Protein AF-A0A7W0SVQ3-F1 (afdb_monomer_lite)

Foldseek 3Di:
DDDDDDDDDDCVPDDPVRVVVPPDDDDDDLVCVVPDPDQDVVNCCNVCVVVVVVVPDPDDDDDGHRDPDDDDD

Sequence (73 aa):
VLRDVEHVIDVSGQTEIELFEDQPFRWWTLEEIASSREIFAPHDLATVLPAVLAGRWSGPPDFVDVRGKNRSG

pLDDT: mean 80.0, std 13.9, range [36.66, 96.38]

Secondary structure (DSSP, 8-state):
-----------TT--HHHHHHTS------HHHHHH--S--SSTTHHHHHHHHHTT---SSPP---SSS-----

Radius of gyration: 19.74 Å; chains: 1; bounding box: 37×44×49 Å

Structure (mmCIF, N/CA/C/O backbone):
data_AF-A0A7W0SVQ3-F1
#
_entry.id   AF-A0A7W0SVQ3-F1
#
loop_
_atom_site.group_PDB
_atom_site.id
_atom_site.type_symbol
_atom_site.label_atom_id
_atom_site.label_alt_id
_atom_site.label_comp_id
_atom_site.label_asym_id
_atom_site.label_entity_id
_atom_site.label_seq_id
_atom_site.pdbx_PDB_ins_code
_atom_site.Cartn_x
_atom_site.Cartn_y
_atom_site.Cartn_z
_atom_site.occupancy
_atom_site.B_iso_or_equiv
_atom_site.auth_seq_id
_atom_site.auth_comp_id
_atom_site.auth_asym_id
_atom_site.auth_atom_id
_atom_site.pdbx_PDB_model_num
ATOM 1 N N . VAL A 1 1 ? -10.810 -30.059 27.981 1.00 64.31 1 VAL A N 1
ATOM 2 C CA . VAL A 1 1 ? -10.983 -28.923 27.044 1.00 64.31 1 VAL A CA 1
ATOM 3 C C . VAL A 1 1 ? -11.843 -27.901 27.756 1.00 64.31 1 VAL A C 1
ATOM 5 O O . VAL A 1 1 ? -12.975 -28.243 28.073 1.00 64.31 1 VAL A O 1
ATOM 8 N N . LEU A 1 2 ? -11.307 -26.722 28.079 1.00 58.59 2 LEU A N 1
ATOM 9 C CA . LEU A 1 2 ? -12.134 -25.591 28.506 1.00 58.59 2 LEU A CA 1
ATOM 10 C C . LEU A 1 2 ? -12.929 -25.144 27.278 1.00 58.59 2 LEU A C 1
ATOM 12 O O . LEU A 1 2 ? -12.342 -24.762 26.268 1.00 58.59 2 LEU A O 1
ATOM 16 N N . ARG A 1 3 ? -14.246 -25.323 27.331 1.00 69.12 3 ARG A N 1
ATOM 17 C CA . ARG A 1 3 ? -15.190 -24.727 26.385 1.00 69.12 3 ARG A CA 1
ATOM 18 C C . ARG A 1 3 ? -15.762 -23.485 27.075 1.00 69.12 3 ARG A C 1
ATOM 20 O O . ARG A 1 3 ? -15.816 -23.469 28.301 1.00 69.12 3 ARG A O 1
ATOM 27 N N . ASP A 1 4 ? -16.106 -22.469 26.290 1.00 75.44 4 ASP A N 1
ATOM 28 C CA . ASP A 1 4 ? -16.760 -21.229 26.743 1.00 75.44 4 ASP A CA 1
ATOM 29 C C . ASP A 1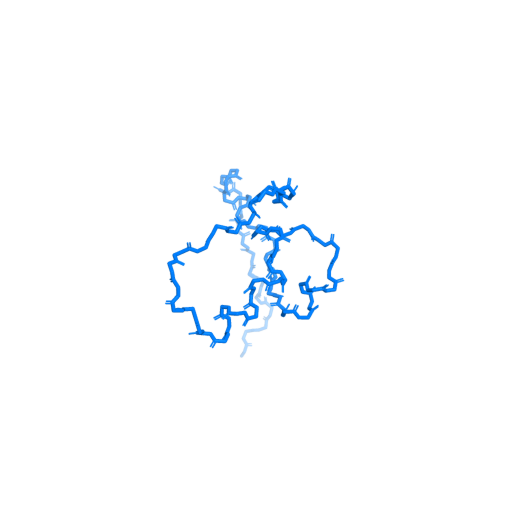 4 ? -15.851 -20.189 27.436 1.00 75.44 4 ASP A C 1
ATOM 31 O O . ASP A 1 4 ? -16.255 -19.526 28.386 1.00 75.44 4 ASP A O 1
ATOM 35 N N . VAL A 1 5 ? -14.617 -20.010 26.946 1.00 78.12 5 VAL A N 1
ATOM 36 C CA . VAL A 1 5 ? -13.779 -18.852 27.312 1.00 78.12 5 VAL A CA 1
ATOM 37 C C . VAL A 1 5 ? -13.937 -17.768 26.250 1.00 78.12 5 VAL A C 1
ATOM 39 O O . VAL A 1 5 ? -13.511 -17.949 25.110 1.00 78.12 5 VAL A O 1
ATOM 42 N N . GLU A 1 6 ? -14.536 -16.643 26.630 1.00 79.62 6 GLU A N 1
ATOM 43 C CA . GLU A 1 6 ? -14.593 -15.431 25.814 1.00 79.62 6 GLU A CA 1
ATOM 44 C C . GLU A 1 6 ? -13.355 -14.573 26.105 1.00 79.62 6 GLU A C 1
ATOM 46 O O . GLU A 1 6 ? -13.114 -14.172 27.245 1.00 79.62 6 GLU A O 1
ATOM 51 N N . HIS A 1 7 ? -12.533 -14.317 25.085 1.00 76.81 7 HIS A N 1
ATOM 52 C CA . HIS A 1 7 ? -11.395 -13.409 25.202 1.00 76.81 7 HIS A CA 1
ATOM 53 C C . HIS A 1 7 ? -11.860 -11.990 24.868 1.00 76.81 7 HIS A C 1
ATOM 55 O O . HIS A 1 7 ? -11.839 -11.576 23.711 1.00 76.81 7 HIS A O 1
ATOM 61 N N . VAL A 1 8 ? -12.321 -11.269 25.889 1.00 83.38 8 VAL A N 1
ATOM 62 C CA . VAL A 1 8 ? -12.689 -9.855 25.767 1.00 83.38 8 VAL A CA 1
ATOM 63 C C . VAL A 1 8 ? -11.426 -9.008 25.915 1.00 83.38 8 VAL A C 1
ATOM 65 O O . VAL A 1 8 ? -10.765 -9.061 26.952 1.00 83.38 8 VAL A O 1
ATOM 68 N N . ILE A 1 9 ? -11.085 -8.243 24.877 1.00 80.25 9 ILE A N 1
ATOM 69 C CA . ILE A 1 9 ? -9.948 -7.315 24.880 1.00 80.25 9 ILE A CA 1
ATOM 70 C C . ILE A 1 9 ? -10.462 -5.925 25.267 1.00 80.25 9 ILE A C 1
ATOM 72 O O . ILE A 1 9 ? -11.350 -5.386 24.609 1.00 80.25 9 ILE A O 1
ATOM 76 N N . ASP A 1 10 ? -9.909 -5.347 26.334 1.00 84.62 10 ASP A N 1
ATOM 77 C CA . ASP A 1 10 ? -10.179 -3.961 26.719 1.00 84.62 10 ASP A CA 1
ATOM 78 C C . ASP A 1 10 ? -9.342 -3.007 25.859 1.00 84.62 10 ASP A C 1
ATOM 80 O O . ASP A 1 10 ? -8.126 -2.909 26.013 1.00 84.62 10 ASP A O 1
ATOM 84 N N . VAL A 1 11 ? -10.010 -2.310 24.942 1.00 83.56 11 VAL A N 1
ATOM 85 C CA . VAL A 1 11 ? -9.397 -1.324 24.038 1.00 83.56 11 VAL A CA 1
ATOM 86 C C . VAL A 1 11 ? -9.581 0.117 24.525 1.00 83.56 11 VAL A C 1
ATOM 88 O O . VAL A 1 11 ? -9.167 1.053 23.849 1.00 83.56 11 VAL A O 1
ATOM 91 N N . SER A 1 12 ? -10.176 0.327 25.706 1.00 85.81 12 SER A N 1
ATOM 92 C CA . SER A 1 12 ? -10.503 1.670 26.216 1.00 85.81 12 SER A CA 1
ATOM 93 C C . SER A 1 12 ? -9.279 2.544 26.520 1.00 85.81 12 SER A C 1
ATOM 95 O O . SER A 1 12 ? -9.411 3.762 26.624 1.00 85.81 12 SER A O 1
ATOM 97 N N . GLY A 1 13 ? -8.093 1.938 26.640 1.00 88.00 13 GLY A N 1
ATOM 98 C CA . GLY A 1 13 ? -6.821 2.637 26.826 1.00 88.00 13 GLY A CA 1
ATOM 99 C C . GLY A 1 13 ? -6.122 3.072 25.535 1.00 88.00 13 GLY A C 1
ATOM 100 O O . GLY A 1 13 ? -5.080 3.717 25.632 1.00 88.00 13 GLY A O 1
ATOM 101 N N . GLN A 1 14 ? -6.646 2.718 24.356 1.00 87.69 14 GLN A N 1
ATOM 102 C CA . GLN A 1 14 ? -6.010 3.067 23.087 1.00 87.69 14 GLN A CA 1
ATOM 103 C C . GLN A 1 14 ? -6.071 4.576 22.828 1.00 87.69 14 GLN A C 1
ATOM 105 O O . GLN A 1 14 ? -7.101 5.236 22.985 1.00 87.69 14 GLN A O 1
ATOM 110 N N . THR A 1 15 ? -4.944 5.117 22.393 1.00 89.06 15 THR A N 1
ATOM 111 C CA . THR A 1 15 ? -4.830 6.468 21.851 1.00 89.06 15 THR A CA 1
ATOM 112 C C . THR A 1 15 ? -5.443 6.548 20.450 1.00 89.06 15 THR A C 1
ATOM 114 O O . THR A 1 15 ? -5.651 5.542 19.774 1.00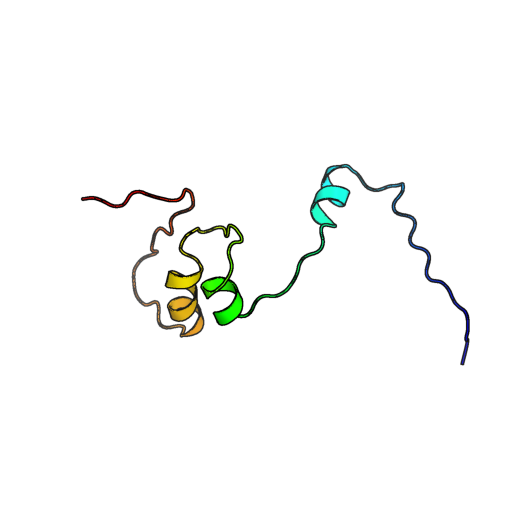 89.06 15 THR A O 1
ATOM 117 N N . GLU A 1 16 ? -5.693 7.766 19.965 1.00 85.50 16 GLU A N 1
ATOM 118 C CA . GLU A 1 16 ? -6.213 7.991 18.606 1.00 85.50 16 GLU A CA 1
ATOM 119 C C . GLU A 1 16 ? -5.306 7.401 17.510 1.00 85.50 16 GLU A C 1
ATOM 121 O O . GLU A 1 16 ? -5.797 6.970 16.469 1.00 85.50 16 GLU A O 1
ATOM 126 N N . ILE A 1 17 ? -3.990 7.354 17.749 1.00 87.56 17 ILE A N 1
ATOM 127 C CA . ILE A 1 17 ? -3.014 6.760 16.825 1.00 87.56 17 ILE A CA 1
ATOM 128 C C . ILE A 1 17 ? -3.157 5.236 16.808 1.00 87.56 17 ILE A C 1
ATOM 130 O O . ILE A 1 17 ? -3.236 4.648 15.735 1.00 87.56 17 ILE A O 1
ATOM 134 N N . GLU A 1 18 ? -3.252 4.603 17.977 1.00 83.50 18 GLU A N 1
ATOM 135 C CA . GLU A 1 18 ? -3.398 3.145 18.086 1.00 83.50 18 GLU A CA 1
ATOM 136 C C . GLU A 1 18 ? -4.719 2.664 17.469 1.00 83.50 18 GLU A C 1
ATOM 138 O O . GLU A 1 18 ? -4.737 1.656 16.771 1.00 83.50 18 GLU A O 1
ATOM 143 N N . LEU A 1 19 ? -5.804 3.430 17.623 1.00 83.31 19 LEU A N 1
ATOM 144 C CA . LEU A 1 19 ? -7.080 3.162 16.946 1.00 83.31 19 LEU A CA 1
ATOM 145 C C . LEU A 1 19 ? -6.972 3.263 15.418 1.00 83.31 19 LEU A C 1
ATOM 147 O O . LEU A 1 19 ? -7.622 2.511 14.692 1.00 83.31 19 LEU A O 1
ATOM 151 N N . PHE A 1 20 ? -6.178 4.211 14.913 1.00 77.88 20 PHE A N 1
ATOM 152 C CA . PHE A 1 20 ? -5.957 4.367 13.477 1.00 77.88 20 PHE A CA 1
ATOM 153 C C . PHE A 1 20 ? -5.112 3.225 12.897 1.00 77.88 20 PHE A C 1
ATOM 155 O O . PHE A 1 20 ? -5.346 2.809 11.758 1.00 77.88 20 PHE A O 1
ATOM 162 N N . GLU A 1 21 ? -4.150 2.728 13.676 1.00 77.31 21 GLU A N 1
ATOM 163 C CA . GLU A 1 21 ? -3.314 1.576 13.337 1.00 77.31 21 GLU A CA 1
ATOM 164 C C . GLU A 1 21 ? -4.067 0.242 13.449 1.00 77.31 21 GLU A C 1
ATOM 166 O O . GLU A 1 21 ? -3.711 -0.689 12.739 1.00 77.31 21 GLU A O 1
ATOM 171 N N . ASP A 1 22 ? -5.137 0.144 14.245 1.00 74.81 22 ASP A N 1
ATOM 172 C CA . ASP A 1 22 ? -5.971 -1.068 14.376 1.00 74.81 22 ASP A CA 1
ATOM 173 C C . ASP A 1 22 ? -7.021 -1.223 13.252 1.00 74.81 22 ASP A C 1
ATOM 175 O O . ASP A 1 22 ? -7.993 -1.977 13.350 1.00 74.81 22 ASP A O 1
ATOM 179 N N . GLN A 1 23 ? -6.857 -0.497 12.142 1.00 69.88 23 GLN A N 1
ATOM 180 C CA . GLN A 1 23 ? -7.716 -0.679 10.978 1.00 69.88 23 GLN A CA 1
ATOM 181 C C . GLN A 1 23 ? -7.496 -2.058 10.340 1.00 69.88 23 GLN A C 1
ATOM 183 O O . GLN A 1 23 ? -6.371 -2.556 10.289 1.00 69.88 23 GLN A O 1
ATOM 188 N N . PRO A 1 24 ? -8.557 -2.693 9.807 1.00 74.19 24 PRO A N 1
ATOM 189 C CA . PRO A 1 24 ? -8.459 -4.038 9.262 1.00 74.19 24 PRO A CA 1
ATOM 190 C C . PRO A 1 24 ? -7.537 -4.058 8.039 1.00 74.19 24 PRO A C 1
ATOM 192 O O . PRO A 1 24 ? -7.934 -3.706 6.926 1.00 74.19 24 PRO A O 1
ATOM 195 N N . PHE A 1 25 ? -6.301 -4.512 8.234 1.00 79.25 25 PHE A N 1
ATOM 196 C CA . PHE A 1 25 ? -5.397 -4.814 7.135 1.00 79.25 25 PHE A CA 1
ATOM 197 C C . PHE A 1 25 ? -5.764 -6.159 6.529 1.00 79.25 25 PHE A C 1
ATOM 199 O O . PHE A 1 25 ? -5.999 -7.148 7.227 1.00 79.25 25 PHE A O 1
ATOM 206 N N . ARG A 1 26 ? -5.762 -6.212 5.200 1.00 85.31 26 ARG A N 1
ATOM 207 C CA . ARG A 1 26 ? -5.889 -7.465 4.464 1.00 85.31 26 ARG A CA 1
ATOM 208 C C . ARG A 1 26 ? -4.696 -7.661 3.551 1.00 85.31 26 ARG A C 1
ATOM 210 O O . ARG A 1 26 ? -4.131 -6.702 3.028 1.00 85.31 26 ARG A O 1
ATOM 217 N N . TRP A 1 27 ? -4.350 -8.919 3.336 1.00 91.25 27 TRP A N 1
ATOM 218 C CA . TRP A 1 27 ? -3.363 -9.307 2.342 1.00 91.25 27 TRP A CA 1
ATOM 219 C C . TRP A 1 27 ? -3.987 -9.299 0.950 1.00 91.25 27 TRP A C 1
ATOM 221 O O . TRP A 1 27 ? -5.161 -9.632 0.794 1.00 91.25 27 TRP A O 1
ATOM 231 N N . TRP A 1 28 ? -3.187 -8.926 -0.044 1.00 94.25 28 TRP A N 1
ATOM 232 C CA . TRP A 1 28 ? -3.600 -8.852 -1.438 1.00 94.25 28 TRP A CA 1
ATOM 233 C C . TRP A 1 28 ? -2.668 -9.676 -2.313 1.00 94.25 28 TRP A C 1
ATOM 235 O O . TRP A 1 28 ? -1.443 -9.598 -2.194 1.00 94.25 28 TRP A O 1
ATOM 245 N N . THR A 1 29 ? -3.249 -10.422 -3.240 1.00 95.12 29 THR A N 1
ATOM 246 C CA . THR A 1 29 ? -2.527 -10.977 -4.381 1.00 95.12 29 THR A CA 1
ATOM 247 C C . THR A 1 29 ? -2.300 -9.900 -5.443 1.00 95.12 29 THR A C 1
ATOM 249 O O . THR A 1 29 ? -2.995 -8.885 -5.506 1.00 95.12 29 THR A O 1
ATOM 252 N N . LEU A 1 30 ? -1.335 -10.140 -6.332 1.00 95.00 30 LEU A N 1
ATOM 253 C CA . LEU A 1 30 ? -1.074 -9.253 -7.466 1.00 95.00 30 LEU A CA 1
ATOM 254 C C . LEU A 1 30 ? -2.300 -9.106 -8.387 1.00 95.00 30 LEU A C 1
ATOM 256 O O . LEU A 1 30 ? -2.570 -8.013 -8.876 1.00 95.00 30 L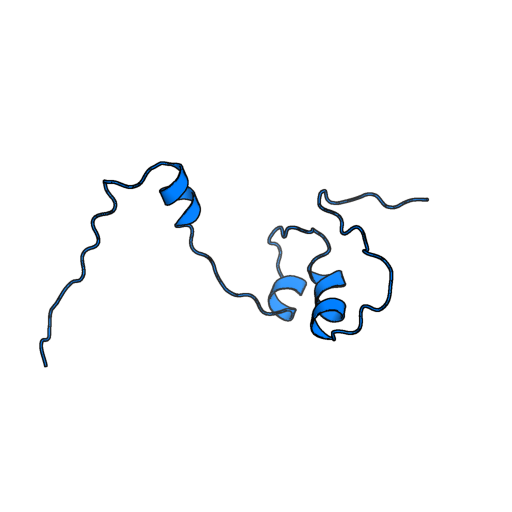EU A O 1
ATOM 260 N N . GLU A 1 31 ? -3.044 -10.191 -8.612 1.00 96.19 31 GLU A N 1
ATOM 261 C CA . GLU A 1 31 ? -4.251 -10.181 -9.447 1.00 96.19 31 GLU A CA 1
ATOM 262 C C . GLU A 1 31 ? -5.366 -9.334 -8.823 1.00 96.19 31 GLU A C 1
ATOM 264 O O . GLU A 1 31 ? -6.023 -8.552 -9.516 1.00 96.19 31 GLU A O 1
ATOM 269 N N . GLU A 1 32 ? -5.545 -9.425 -7.505 1.00 96.25 32 GLU A N 1
ATOM 270 C CA . GLU A 1 32 ? -6.515 -8.592 -6.796 1.00 96.25 32 GLU A CA 1
ATOM 271 C C . GLU A 1 32 ? -6.126 -7.114 -6.858 1.00 96.25 32 GLU A C 1
ATOM 273 O O . GLU A 1 32 ? -6.989 -6.286 -7.125 1.00 96.25 32 GLU A O 1
ATOM 278 N N . ILE A 1 33 ? -4.844 -6.763 -6.695 1.00 95.19 33 ILE A N 1
ATOM 279 C CA . ILE A 1 33 ? -4.384 -5.368 -6.845 1.00 95.19 33 ILE A CA 1
ATOM 280 C C . ILE A 1 33 ? -4.678 -4.861 -8.264 1.00 95.19 33 ILE A C 1
ATOM 282 O O . ILE A 1 33 ? -5.217 -3.770 -8.429 1.00 95.19 33 ILE A O 1
ATOM 286 N N . ALA A 1 34 ? -4.364 -5.659 -9.288 1.00 94.44 34 ALA A N 1
ATOM 287 C CA . ALA A 1 34 ? -4.538 -5.273 -10.689 1.00 94.44 34 ALA A CA 1
ATOM 288 C C . ALA A 1 34 ? -6.011 -5.126 -11.118 1.00 94.44 34 ALA A C 1
ATOM 290 O O . ALA A 1 34 ? -6.307 -4.367 -12.040 1.00 94.44 34 ALA A O 1
ATOM 291 N N . SER A 1 35 ? -6.930 -5.846 -10.469 1.00 96.38 35 SER A N 1
ATOM 292 C CA . SER A 1 35 ? -8.374 -5.804 -10.758 1.00 96.38 35 SER A CA 1
ATOM 293 C C . SER A 1 35 ? -9.169 -4.890 -9.816 1.00 96.38 35 SER A C 1
ATOM 295 O O . SER A 1 35 ? -10.363 -4.656 -10.034 1.00 96.38 35 SER A O 1
ATOM 297 N N . SER A 1 36 ? -8.522 -4.356 -8.781 1.00 94.00 36 SER A N 1
ATOM 298 C CA . SER A 1 36 ? -9.157 -3.537 -7.755 1.00 94.00 36 SER A CA 1
ATOM 299 C C . SER A 1 36 ? -9.492 -2.125 -8.239 1.00 94.00 36 SER A C 1
ATOM 301 O O . SER A 1 36 ? -8.857 -1.560 -9.128 1.00 94.00 36 SER A O 1
ATOM 303 N N . ARG A 1 37 ? -10.505 -1.531 -7.601 1.00 93.75 37 ARG A N 1
ATOM 304 C CA . ARG A 1 37 ? -10.830 -0.098 -7.703 1.00 93.75 37 ARG A CA 1
ATOM 305 C C . ARG A 1 37 ? -10.348 0.702 -6.491 1.00 93.75 37 ARG A C 1
ATOM 307 O O . ARG A 1 37 ? -10.620 1.897 -6.411 1.00 93.75 37 ARG A O 1
ATOM 314 N N . GLU A 1 38 ? -9.702 0.042 -5.534 1.00 91.81 38 GLU A N 1
ATOM 315 C CA . GLU A 1 38 ? -9.104 0.698 -4.375 1.00 91.81 38 GLU A CA 1
ATOM 316 C C . GLU A 1 38 ? -7.884 1.527 -4.788 1.00 91.81 38 GLU A C 1
ATOM 318 O O . GLU A 1 38 ? -7.258 1.291 -5.823 1.00 91.81 38 GLU A O 1
ATOM 323 N N . ILE A 1 39 ? -7.569 2.533 -3.977 1.00 89.75 39 ILE A N 1
ATOM 324 C CA . ILE A 1 39 ? -6.427 3.413 -4.207 1.00 89.75 39 ILE A CA 1
ATOM 325 C C . ILE A 1 39 ? -5.238 2.834 -3.450 1.00 89.75 39 ILE A C 1
ATOM 327 O O . ILE A 1 39 ? -5.291 2.677 -2.232 1.00 89.75 39 ILE A O 1
ATOM 331 N N . PHE A 1 40 ? -4.159 2.553 -4.173 1.00 89.94 40 PHE A N 1
ATOM 332 C CA . PHE A 1 40 ? -2.908 2.074 -3.598 1.00 89.94 40 PHE A CA 1
ATOM 333 C C . PHE A 1 40 ? -1.855 3.179 -3.599 1.00 89.94 40 PHE A C 1
ATOM 335 O O . PHE A 1 40 ? -1.841 4.050 -4.470 1.00 89.94 40 PHE A O 1
ATOM 342 N N . ALA A 1 41 ? -0.951 3.109 -2.626 1.00 87.69 41 ALA A N 1
ATOM 343 C CA . ALA A 1 41 ? 0.287 3.867 -2.616 1.00 87.69 41 ALA A CA 1
ATOM 344 C C . ALA A 1 41 ? 1.461 2.875 -2.735 1.00 87.69 41 ALA A C 1
ATOM 346 O O . ALA A 1 41 ? 1.586 1.997 -1.879 1.00 87.69 41 ALA A O 1
ATOM 347 N N . PRO A 1 42 ? 2.314 2.985 -3.768 1.00 88.19 42 PRO A N 1
ATOM 348 C CA . PRO A 1 42 ? 2.237 3.938 -4.881 1.00 88.19 42 PRO A CA 1
ATOM 349 C C . PRO A 1 42 ? 1.069 3.638 -5.845 1.00 88.19 42 PRO A C 1
ATOM 351 O O . PRO A 1 42 ? 0.543 2.526 -5.876 1.00 88.19 42 PRO A O 1
ATOM 354 N N . HIS A 1 43 ? 0.654 4.628 -6.643 1.00 88.31 43 HIS A N 1
ATOM 355 C CA . HIS A 1 43 ? -0.512 4.488 -7.540 1.00 88.31 43 HIS A CA 1
ATOM 356 C C . HIS A 1 43 ? -0.264 3.499 -8.687 1.00 88.31 43 HIS A C 1
ATOM 358 O O . HIS A 1 43 ? -1.200 2.932 -9.249 1.00 88.31 43 HIS A O 1
ATOM 364 N N . ASP A 1 44 ? 1.000 3.297 -9.042 1.00 87.00 44 ASP A N 1
ATOM 365 C CA . ASP A 1 44 ? 1.461 2.357 -10.058 1.00 87.00 44 ASP A CA 1
ATOM 366 C C . ASP A 1 44 ? 1.826 0.982 -9.472 1.00 87.00 44 ASP A C 1
ATOM 368 O O . ASP A 1 44 ? 2.469 0.185 -10.157 1.00 87.00 44 ASP A O 1
ATOM 372 N N . LEU A 1 45 ? 1.386 0.661 -8.242 1.00 91.38 45 LEU A N 1
ATOM 373 C CA . LEU A 1 45 ? 1.730 -0.585 -7.543 1.00 91.38 45 LEU A CA 1
ATOM 374 C C . LEU A 1 45 ? 1.508 -1.835 -8.407 1.00 91.38 45 LEU A C 1
ATOM 376 O O . LEU A 1 45 ? 2.396 -2.681 -8.493 1.00 91.38 45 LEU A O 1
ATOM 380 N N . ALA A 1 46 ? 0.368 -1.929 -9.099 1.00 92.50 46 ALA A N 1
ATOM 381 C CA . ALA A 1 46 ? 0.057 -3.049 -9.994 1.00 92.50 46 ALA A CA 1
ATOM 382 C C . ALA A 1 46 ? 1.093 -3.226 -11.123 1.00 92.50 46 ALA A C 1
ATOM 384 O O . ALA A 1 46 ? 1.359 -4.344 -11.563 1.00 92.50 46 ALA A O 1
ATOM 385 N N . THR A 1 47 ? 1.690 -2.125 -11.579 1.00 88.94 47 THR A N 1
ATOM 386 C CA . THR A 1 47 ? 2.680 -2.093 -12.660 1.00 88.94 47 THR A CA 1
ATOM 387 C C . THR A 1 47 ? 4.073 -2.464 -12.161 1.00 88.94 47 THR A C 1
ATOM 389 O O . THR A 1 47 ? 4.797 -3.191 -12.843 1.00 88.94 47 THR A O 1
ATOM 392 N N . VAL A 1 48 ? 4.468 -1.975 -10.981 1.00 87.62 48 VAL A N 1
ATOM 393 C CA . VAL A 1 48 ? 5.847 -2.120 -10.476 1.00 87.62 48 VAL A CA 1
ATOM 394 C C . VAL A 1 48 ? 6.063 -3.405 -9.675 1.00 87.62 48 VAL A C 1
ATOM 396 O O . VAL A 1 48 ? 7.142 -4.001 -9.741 1.00 87.62 48 VAL A O 1
ATOM 399 N N . LEU A 1 49 ? 5.032 -3.888 -8.971 1.00 89.81 49 LEU A N 1
ATOM 400 C CA . LEU A 1 49 ? 5.112 -5.068 -8.107 1.00 89.81 49 LEU A CA 1
ATOM 401 C C . LEU A 1 49 ? 5.600 -6.344 -8.827 1.00 89.81 49 LEU A C 1
ATOM 403 O O . LEU A 1 49 ? 6.448 -7.032 -8.259 1.00 89.81 49 LEU A O 1
ATOM 407 N N . PRO A 1 50 ? 5.186 -6.667 -10.072 1.00 91.19 50 PRO A N 1
ATOM 408 C CA . PRO A 1 50 ? 5.690 -7.851 -10.773 1.00 91.19 50 PRO A CA 1
ATOM 409 C C . PRO A 1 50 ? 7.217 -7.870 -10.930 1.00 91.19 50 PRO A C 1
ATOM 411 O O . PRO A 1 50 ? 7.845 -8.919 -10.797 1.00 91.19 50 PRO A O 1
ATOM 414 N N . ALA A 1 51 ? 7.832 -6.713 -11.197 1.00 85.00 51 ALA A N 1
ATOM 415 C CA . ALA A 1 51 ? 9.281 -6.609 -11.356 1.00 85.00 51 ALA A CA 1
ATOM 416 C C . ALA A 1 51 ? 10.020 -6.791 -10.022 1.00 85.00 51 ALA A C 1
ATOM 418 O O . ALA A 1 51 ? 11.069 -7.439 -9.995 1.00 85.00 51 ALA A O 1
ATOM 419 N N . VAL A 1 52 ? 9.447 -6.269 -8.931 1.00 87.56 52 VAL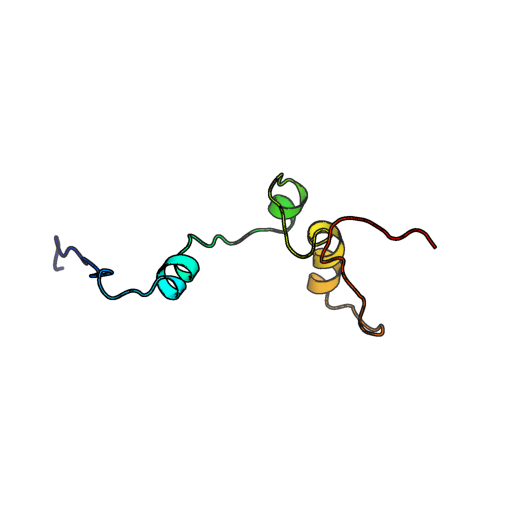 A N 1
ATOM 420 C CA . VAL A 1 52 ? 9.953 -6.459 -7.563 1.00 87.56 52 VAL A CA 1
ATOM 421 C C . VAL A 1 52 ? 9.892 -7.935 -7.174 1.00 87.56 52 VAL A C 1
ATOM 423 O O . VAL A 1 52 ? 10.895 -8.491 -6.734 1.00 87.56 52 VAL A O 1
ATOM 426 N N . LEU A 1 53 ? 8.754 -8.594 -7.410 1.00 90.50 53 LEU A N 1
ATOM 427 C CA . LEU A 1 53 ? 8.574 -10.021 -7.121 1.00 90.50 53 LEU A CA 1
ATOM 428 C C . LEU A 1 53 ? 9.511 -10.912 -7.946 1.00 90.50 53 LEU A C 1
ATOM 430 O O . LEU A 1 53 ? 9.975 -11.937 -7.456 1.00 90.50 53 LEU A O 1
ATOM 434 N N . ALA A 1 54 ? 9.830 -10.512 -9.179 1.00 90.19 54 ALA A N 1
ATOM 435 C CA . ALA A 1 54 ? 10.801 -11.209 -10.020 1.00 90.19 54 ALA A CA 1
ATOM 436 C C . ALA A 1 54 ? 12.263 -11.030 -9.557 1.00 90.19 54 ALA A C 1
ATOM 438 O O . ALA A 1 54 ? 13.153 -11.671 -10.116 1.00 90.19 54 ALA A O 1
ATOM 439 N N . GLY A 1 55 ? 12.536 -10.147 -8.586 1.00 84.00 55 GLY A N 1
ATOM 440 C CA . GLY A 1 55 ? 13.857 -9.963 -7.975 1.00 84.00 55 GLY A CA 1
ATOM 441 C C . GLY A 1 55 ? 14.944 -9.416 -8.908 1.00 84.00 55 GLY A C 1
ATOM 442 O O . GLY A 1 55 ? 16.123 -9.464 -8.572 1.00 84.00 55 GLY A O 1
ATOM 443 N N . ARG A 1 56 ? 14.579 -8.908 -10.092 1.00 69.19 56 ARG A N 1
ATOM 444 C CA . ARG A 1 56 ? 15.531 -8.594 -11.176 1.00 69.19 56 ARG A CA 1
ATOM 445 C C . ARG A 1 56 ? 15.950 -7.125 -11.273 1.00 69.19 56 ARG A C 1
ATOM 447 O O . ARG A 1 56 ? 16.392 -6.692 -12.336 1.00 69.19 56 ARG A O 1
ATOM 454 N N . TRP A 1 57 ? 15.788 -6.334 -10.215 1.00 73.12 57 TRP A N 1
ATOM 455 C CA . TRP A 1 57 ? 16.186 -4.928 -10.274 1.00 73.12 57 TRP A CA 1
ATOM 456 C C . TRP A 1 57 ? 17.708 -4.779 -10.159 1.00 73.12 57 TRP A C 1
ATOM 458 O O . TRP A 1 57 ? 18.270 -4.885 -9.074 1.00 73.12 57 TRP A O 1
ATOM 468 N N . SER A 1 58 ? 18.375 -4.522 -11.285 1.00 74.25 58 SER A N 1
ATOM 469 C CA . SER A 1 58 ? 19.819 -4.246 -11.354 1.00 74.25 58 SER A CA 1
ATOM 470 C C . SER A 1 58 ? 20.142 -2.796 -11.745 1.00 74.25 58 SER A C 1
ATOM 472 O O . SER A 1 58 ? 21.279 -2.495 -12.104 1.00 74.25 58 SER A O 1
ATOM 474 N N . GLY A 1 59 ? 19.138 -1.912 -11.751 1.00 73.50 59 GLY A N 1
ATOM 475 C CA . GLY A 1 59 ? 19.271 -0.496 -12.103 1.00 73.50 59 GLY A CA 1
ATOM 476 C C . GLY A 1 59 ? 19.487 0.419 -10.887 1.00 73.50 59 GLY A C 1
ATOM 477 O O . GLY A 1 59 ? 19.401 -0.039 -9.745 1.00 73.50 59 GLY A O 1
ATOM 478 N N . PRO A 1 60 ? 19.734 1.727 -11.099 1.00 78.19 60 PRO A N 1
ATOM 479 C CA . PRO A 1 60 ? 19.648 2.725 -10.023 1.00 78.19 60 PRO A CA 1
ATOM 480 C C . PRO A 1 60 ? 18.228 2.747 -9.420 1.00 78.19 60 PRO A C 1
ATOM 482 O O . PRO A 1 60 ? 17.322 2.230 -10.059 1.00 78.19 60 PRO A O 1
ATOM 485 N N . PRO A 1 61 ? 17.980 3.309 -8.225 1.00 80.25 61 PRO A N 1
ATOM 486 C CA . PRO A 1 61 ? 16.620 3.421 -7.683 1.00 80.25 61 PRO A CA 1
ATOM 487 C C . PRO A 1 61 ? 15.657 4.113 -8.667 1.00 80.25 61 PRO A C 1
ATOM 489 O O . PRO A 1 61 ? 16.002 5.161 -9.214 1.00 80.25 61 PRO A O 1
ATOM 492 N N . ASP A 1 62 ? 14.468 3.543 -8.891 1.00 74.81 62 ASP A N 1
ATOM 493 C CA 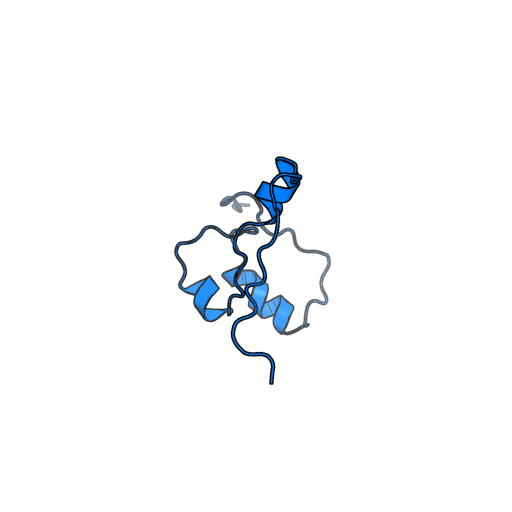. ASP A 1 62 ? 13.401 4.192 -9.669 1.00 74.81 62 ASP A CA 1
ATOM 494 C C . ASP A 1 62 ? 12.470 4.980 -8.741 1.00 74.81 62 ASP A C 1
ATOM 496 O O . ASP A 1 62 ? 12.219 4.590 -7.598 1.00 74.81 62 ASP A O 1
ATOM 500 N N . PHE A 1 63 ? 11.942 6.089 -9.249 1.00 77.00 63 PHE A N 1
ATOM 501 C CA . PHE A 1 63 ? 10.967 6.910 -8.544 1.00 77.00 63 PHE A CA 1
ATOM 502 C C . PHE A 1 63 ? 9.557 6.469 -8.931 1.00 77.00 63 PHE A C 1
ATOM 504 O O . PHE A 1 63 ? 9.059 6.818 -10.002 1.00 77.00 63 PHE A O 1
ATOM 511 N N . VAL A 1 64 ? 8.904 5.724 -8.046 1.00 72.94 64 VAL A N 1
ATOM 512 C CA . VAL A 1 64 ? 7.496 5.330 -8.203 1.00 72.94 64 VAL A CA 1
ATOM 513 C C . VAL A 1 64 ? 6.567 6.478 -7.815 1.00 72.94 64 VAL A C 1
ATOM 515 O O . VAL A 1 64 ? 6.860 7.253 -6.899 1.00 72.94 64 VAL A O 1
ATOM 518 N N . ASP A 1 65 ? 5.465 6.633 -8.546 1.00 71.38 65 ASP A N 1
ATOM 519 C CA . ASP A 1 65 ? 4.575 7.779 -8.367 1.00 71.38 65 ASP A CA 1
ATOM 520 C C . ASP A 1 65 ? 3.727 7.651 -7.088 1.00 71.38 65 ASP A C 1
ATOM 522 O O . ASP A 1 65 ? 2.827 6.814 -6.977 1.00 71.38 65 ASP A O 1
ATOM 526 N N . VAL A 1 66 ? 3.994 8.530 -6.119 1.00 60.34 66 VAL A N 1
ATOM 527 C CA . VAL A 1 66 ? 3.212 8.675 -4.877 1.00 60.34 66 VAL A CA 1
ATOM 528 C C . VAL A 1 66 ? 1.995 9.596 -5.036 1.00 60.34 66 VAL A C 1
ATOM 530 O O . VAL A 1 66 ? 1.173 9.675 -4.126 1.00 60.34 66 VAL A O 1
ATOM 533 N N . ARG A 1 67 ? 1.864 10.314 -6.158 1.00 58.34 67 ARG A N 1
ATOM 534 C CA . ARG A 1 67 ? 0.762 11.242 -6.448 1.00 58.34 67 ARG A CA 1
ATOM 535 C C . ARG A 1 67 ? 0.300 11.042 -7.884 1.00 58.34 67 ARG A C 1
ATOM 537 O O . ARG A 1 67 ? 0.780 11.726 -8.778 1.00 58.34 67 ARG A O 1
ATOM 544 N N . GLY A 1 68 ? -0.679 10.157 -8.066 1.00 53.00 68 GLY A N 1
ATOM 545 C CA . GLY A 1 68 ? -1.234 9.790 -9.368 1.00 53.00 68 GLY A CA 1
ATOM 546 C C . GLY A 1 68 ? -1.216 10.897 -10.422 1.00 53.00 68 GLY A C 1
ATOM 547 O O . GLY A 1 68 ? -2.036 11.816 -10.381 1.00 53.00 68 GLY A O 1
ATOM 548 N N . LYS A 1 69 ? -0.340 10.686 -11.410 1.00 48.38 69 LYS A N 1
ATOM 549 C CA . LYS A 1 69 ? -0.184 11.383 -12.693 1.00 48.38 69 LYS A CA 1
ATOM 550 C C . LYS A 1 69 ? 0.714 12.630 -12.645 1.00 48.38 69 LYS A C 1
ATOM 552 O O . LYS A 1 69 ? 0.281 13.722 -12.291 1.00 48.38 69 LYS A O 1
ATOM 557 N N . ASN A 1 70 ? 1.939 12.482 -13.166 1.00 41.62 70 ASN A N 1
ATOM 558 C CA . ASN A 1 70 ? 2.351 13.034 -14.473 1.00 41.62 70 ASN A CA 1
ATOM 559 C C . ASN A 1 70 ? 3.816 12.664 -14.803 1.00 41.62 70 AS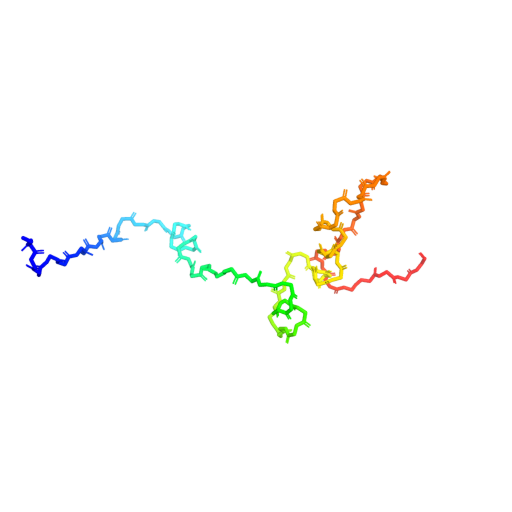N A C 1
ATOM 561 O O . ASN A 1 70 ? 4.741 13.275 -14.275 1.00 41.62 70 ASN A O 1
ATOM 565 N N . ARG A 1 71 ? 4.043 11.742 -15.751 1.00 46.47 71 ARG A N 1
ATOM 566 C CA . ARG A 1 71 ? 5.273 11.741 -16.566 1.00 46.47 71 ARG A CA 1
ATOM 567 C C . ARG A 1 71 ? 4.892 12.101 -18.006 1.00 46.47 71 ARG A C 1
ATOM 569 O O . ARG A 1 71 ? 4.329 11.277 -18.719 1.00 46.47 71 ARG A O 1
ATOM 576 N N . SER A 1 72 ? 5.195 13.337 -18.394 1.00 44.72 72 SER A N 1
ATOM 577 C CA . SER A 1 72 ? 5.381 13.758 -19.785 1.00 44.72 72 SER A CA 1
ATOM 578 C C . SER A 1 72 ? 6.697 14.526 -19.828 1.00 44.72 72 SER A C 1
ATOM 580 O O . SER A 1 72 ? 6.818 15.535 -19.132 1.00 44.72 72 SER A O 1
ATOM 582 N N . GLY A 1 73 ? 7.658 14.043 -20.614 1.00 36.66 73 GLY A N 1
ATOM 583 C CA . GLY A 1 73 ? 8.978 14.649 -20.793 1.00 36.66 73 GLY A CA 1
ATOM 584 C C . GLY A 1 73 ? 10.048 13.599 -20.992 1.00 36.66 73 GLY A C 1
ATOM 585 O O . GLY A 1 73 ? 10.542 13.103 -19.960 1.00 36.66 73 GLY A O 1
#